Protein AF-A0A1F1Z2H7-F1 (afdb_monomer_lite)

Foldseek 3Di:
DDPVLVCCCCPLVVVLVLFDQDADPDLVPDPVSGDPSQVCCQPPVVVLFQQQDVVLLVVCVVVDDPPDDPSRSSSNSLSVLSVLLVVLSVCVVVVHDCPPPPVVVNVVSVLNRVCRNPVVCNVVVVVVDPPVVVVVVDDDDD

Sequence (142 aa):
MTLDDRVSQLSFGNLSALFPLRPPVNRRNFATGFSAKE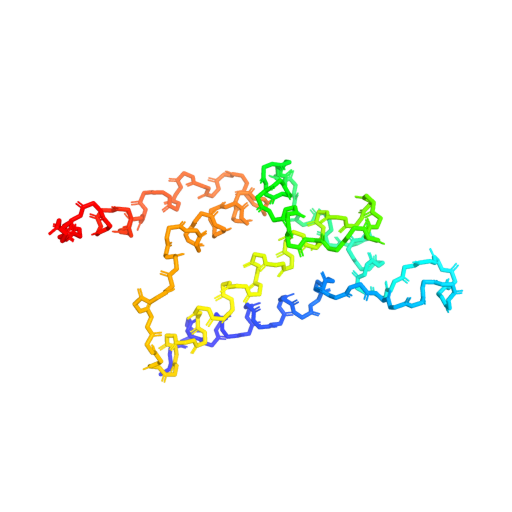NLWIYALSRAFPGLTSKLAQRHVASIHPAVPTEVRDGYAVAIALEQLRRLRNRVSHQEQILNVDHQERLADMYALAHALSPQTLGVMKKMDRVQRTLLMRPRFS

pLDDT: mean 81.24, std 11.41, range [46.09, 94.75]

Secondary structure (DSSP, 8-state):
--HHHHHHHHHHHHHHHHS--S--S-GGGSTTSS-HHHHHHHHTGGGG-TT--HHHHHHHGGGS-TTS-HHHHHHHHHHHHHHHHHHHHHHHHTT---TTS-HHHHHHHHHHHHHHH-GGGHHHHHHH--HHHHHHTS----

Radius of gyration: 16.74 Å; chains: 1; bounding box: 37×40×46 Å

Structure (mmCIF, N/CA/C/O backbone):
data_AF-A0A1F1Z2H7-F1
#
_entry.id   AF-A0A1F1Z2H7-F1
#
loop_
_atom_site.group_PDB
_atom_site.id
_atom_site.type_symbol
_atom_site.label_atom_id
_atom_site.label_alt_id
_atom_site.label_comp_id
_atom_site.label_asym_id
_atom_site.label_entity_id
_atom_site.label_seq_id
_atom_site.pdbx_PDB_ins_code
_atom_site.Cartn_x
_atom_site.Cartn_y
_atom_site.Cartn_z
_atom_site.occupancy
_atom_site.B_iso_or_equiv
_atom_site.auth_seq_id
_atom_site.auth_comp_id
_atom_site.auth_asym_id
_atom_site.auth_atom_id
_atom_site.pdbx_PDB_model_num
ATOM 1 N N . MET A 1 1 ? 5.173 -13.697 22.948 1.00 51.09 1 MET A N 1
ATOM 2 C CA . MET A 1 1 ? 5.097 -13.500 21.488 1.00 51.09 1 MET A CA 1
ATOM 3 C C . MET A 1 1 ? 4.172 -14.568 20.931 1.00 51.09 1 MET A C 1
ATOM 5 O O . MET A 1 1 ? 4.515 -15.744 21.006 1.00 51.09 1 MET A O 1
ATOM 9 N N . THR A 1 2 ? 2.970 -14.185 20.513 1.00 71.56 2 THR A N 1
ATOM 10 C CA . THR A 1 2 ? 1.922 -15.125 20.077 1.00 71.56 2 THR A CA 1
ATOM 11 C C . THR A 1 2 ? 2.083 -15.496 18.596 1.00 71.56 2 THR A C 1
ATOM 13 O O . THR A 1 2 ? 2.873 -14.888 17.868 1.00 71.56 2 THR A O 1
ATOM 16 N N . LEU A 1 3 ? 1.355 -16.519 18.132 1.00 46.66 3 LEU A N 1
ATOM 17 C CA . LEU A 1 3 ? 1.289 -16.877 16.710 1.00 46.66 3 LEU A CA 1
ATOM 18 C C . LEU A 1 3 ? 0.827 -15.677 15.864 1.00 46.66 3 LEU A C 1
ATOM 20 O O . LEU A 1 3 ? 1.432 -15.400 14.834 1.00 46.66 3 LEU A O 1
ATOM 24 N N . ASP A 1 4 ? -0.149 -14.912 16.355 1.00 54.94 4 ASP A N 1
ATOM 25 C CA . ASP A 1 4 ? -0.661 -13.701 15.705 1.00 54.94 4 ASP A CA 1
ATOM 26 C C . ASP A 1 4 ? 0.392 -12.586 15.603 1.00 54.94 4 ASP A C 1
ATOM 28 O O . ASP A 1 4 ? 0.467 -11.887 14.588 1.00 54.94 4 ASP A O 1
ATOM 32 N N . ASP A 1 5 ? 1.278 -12.446 16.596 1.00 54.28 5 ASP A N 1
ATOM 33 C CA . ASP A 1 5 ? 2.409 -11.512 16.516 1.00 54.28 5 ASP A CA 1
ATOM 34 C C . ASP A 1 5 ? 3.378 -11.920 15.396 1.00 54.28 5 ASP A C 1
ATOM 36 O O . ASP A 1 5 ? 3.814 -11.083 14.602 1.00 54.28 5 ASP A O 1
ATOM 40 N N . ARG A 1 6 ? 3.693 -13.217 15.285 1.00 46.09 6 ARG A N 1
ATOM 41 C CA . ARG A 1 6 ? 4.584 -13.749 14.238 1.00 46.09 6 ARG A CA 1
ATOM 42 C C . ARG A 1 6 ? 3.951 -13.665 12.852 1.00 46.09 6 ARG A C 1
ATOM 44 O O . ARG A 1 6 ? 4.609 -13.209 11.918 1.00 46.09 6 ARG A O 1
ATOM 51 N N . VAL A 1 7 ? 2.673 -14.024 12.726 1.00 57.16 7 VAL A N 1
ATOM 52 C CA . VAL A 1 7 ? 1.905 -13.916 11.478 1.00 57.16 7 VAL A CA 1
ATOM 53 C C . VAL A 1 7 ? 1.796 -12.459 11.057 1.00 57.16 7 VAL A C 1
ATOM 55 O O . VAL A 1 7 ? 2.086 -12.152 9.906 1.00 57.16 7 VAL A O 1
ATOM 58 N N . SER A 1 8 ? 1.490 -11.531 11.963 1.00 59.09 8 SER A N 1
ATOM 59 C CA . SER A 1 8 ? 1.477 -10.106 11.622 1.00 59.09 8 SER A CA 1
ATOM 60 C C . SER A 1 8 ? 2.879 -9.572 11.280 1.00 59.09 8 SER A C 1
ATOM 62 O O . SER A 1 8 ? 2.981 -8.651 10.468 1.00 59.09 8 SER A O 1
ATOM 64 N N . GLN A 1 9 ? 3.962 -10.146 11.845 1.00 55.50 9 GLN A N 1
ATOM 65 C CA . GLN A 1 9 ? 5.352 -9.700 11.597 1.00 55.50 9 GLN A CA 1
ATOM 66 C C . GLN A 1 9 ? 5.785 -10.075 10.198 1.00 55.50 9 GLN A C 1
ATOM 68 O O . GLN A 1 9 ? 6.232 -9.214 9.439 1.00 55.50 9 GLN A O 1
ATOM 73 N N . LEU A 1 10 ? 5.568 -11.337 9.858 1.00 51.12 10 LEU A N 1
ATOM 74 C CA . LEU A 1 10 ? 5.861 -11.870 8.543 1.00 51.12 10 LEU A CA 1
ATOM 75 C C . LEU A 1 10 ? 4.928 -11.274 7.485 1.00 51.12 10 LEU A C 1
ATOM 77 O O . LEU A 1 10 ? 5.401 -10.892 6.422 1.00 51.12 10 LEU A O 1
ATOM 81 N N . SER A 1 11 ? 3.635 -11.114 7.779 1.00 60.28 11 SER A N 1
ATOM 82 C CA . SER A 1 11 ? 2.660 -10.661 6.780 1.00 60.28 11 SER A CA 1
ATOM 83 C C . SER A 1 11 ? 2.868 -9.199 6.394 1.00 60.28 11 SER A C 1
ATOM 85 O O . SER A 1 11 ? 3.072 -8.911 5.222 1.00 60.28 11 SER A O 1
ATOM 87 N N . PHE A 1 12 ? 2.887 -8.255 7.342 1.00 59.62 12 PHE A N 1
ATOM 88 C CA . PHE A 1 12 ? 2.994 -6.835 6.977 1.00 59.62 12 PHE A CA 1
ATOM 89 C C . PHE A 1 12 ? 4.407 -6.423 6.556 1.00 59.62 12 PHE A C 1
ATOM 91 O O . PHE A 1 12 ? 4.553 -5.608 5.645 1.00 59.62 12 PHE A O 1
ATOM 98 N N . GLY A 1 13 ? 5.440 -6.986 7.193 1.00 60.78 13 GLY A N 1
ATOM 99 C CA . GLY A 1 13 ? 6.835 -6.688 6.867 1.00 60.78 13 GLY A CA 1
ATOM 100 C C . GLY A 1 13 ? 7.245 -7.199 5.486 1.00 60.78 13 GLY A C 1
ATOM 101 O O . GLY A 1 13 ? 7.865 -6.457 4.725 1.00 60.78 13 GLY A O 1
ATOM 102 N N . ASN A 1 14 ? 6.854 -8.429 5.132 1.00 66.62 14 ASN A N 1
ATOM 103 C CA . ASN A 1 14 ? 7.198 -8.995 3.828 1.00 66.62 14 ASN A CA 1
ATOM 104 C C . ASN A 1 14 ? 6.311 -8.438 2.716 1.00 66.62 14 ASN A C 1
ATOM 106 O O . ASN A 1 14 ? 6.818 -8.172 1.629 1.00 66.62 14 ASN A O 1
ATOM 110 N N . LEU A 1 15 ? 5.015 -8.209 2.974 1.00 72.69 15 LEU A N 1
ATOM 111 C CA . LEU A 1 15 ? 4.126 -7.660 1.950 1.00 72.69 15 LEU A CA 1
ATOM 112 C C . LEU A 1 15 ? 4.562 -6.257 1.539 1.00 72.69 15 LEU A C 1
ATOM 114 O O . LEU A 1 15 ? 4.738 -6.034 0.347 1.00 72.69 15 LEU A O 1
ATOM 118 N N . SER A 1 16 ? 4.817 -5.332 2.475 1.00 78.31 16 SER A N 1
ATOM 119 C CA . SER A 1 16 ? 5.191 -3.954 2.109 1.00 78.31 16 SER A CA 1
ATOM 120 C C . SER A 1 16 ? 6.496 -3.884 1.306 1.00 78.31 16 SER A C 1
ATOM 122 O O . SER A 1 16 ? 6.655 -3.004 0.460 1.00 78.31 16 SER A O 1
ATOM 124 N N . ALA A 1 17 ? 7.417 -4.829 1.522 1.00 82.88 17 ALA A N 1
ATOM 125 C CA . ALA A 1 17 ? 8.678 -4.901 0.797 1.00 82.88 17 ALA A CA 1
ATOM 126 C C . ALA A 1 17 ? 8.498 -5.219 -0.698 1.00 82.88 17 ALA A C 1
ATOM 128 O O . ALA A 1 17 ? 9.353 -4.826 -1.495 1.00 82.88 17 ALA A O 1
ATOM 129 N N . LEU A 1 18 ? 7.399 -5.870 -1.092 1.00 86.38 18 LEU A N 1
ATOM 130 C CA . LEU A 1 18 ? 7.109 -6.206 -2.489 1.00 86.38 18 LEU A CA 1
ATOM 131 C C . LEU A 1 18 ? 6.586 -5.010 -3.297 1.00 86.38 18 LEU A C 1
ATOM 133 O O . LEU A 1 18 ? 6.747 -4.983 -4.516 1.00 86.38 18 LEU A O 1
ATOM 137 N N . PHE A 1 19 ? 6.009 -4.001 -2.640 1.00 90.44 19 PHE A N 1
ATOM 138 C CA . PHE A 1 19 ? 5.392 -2.864 -3.323 1.00 90.44 19 PHE A CA 1
ATOM 139 C C . PHE A 1 19 ? 6.387 -1.732 -3.625 1.00 90.44 19 PHE A C 1
ATOM 141 O O . PHE A 1 19 ? 7.367 -1.523 -2.891 1.00 90.44 19 PHE A O 1
ATOM 148 N N . PRO A 1 20 ? 6.162 -0.971 -4.711 1.00 89.75 20 PRO A N 1
ATOM 149 C CA . PRO A 1 20 ? 6.999 0.168 -5.049 1.00 89.75 20 PRO A CA 1
ATOM 150 C C . PRO A 1 20 ? 6.726 1.334 -4.086 1.00 89.75 20 PRO A C 1
ATOM 152 O O . PRO A 1 20 ? 5.661 1.935 -4.110 1.00 89.75 20 PRO A O 1
ATOM 155 N N . LEU A 1 21 ? 7.698 1.666 -3.231 1.00 88.38 21 LEU A N 1
ATOM 156 C CA . LEU A 1 21 ? 7.594 2.801 -2.297 1.00 88.38 21 LEU A CA 1
ATOM 157 C C . LEU A 1 21 ? 8.396 4.024 -2.762 1.00 88.38 21 LEU A C 1
ATOM 159 O O . LEU A 1 21 ? 8.051 5.159 -2.454 1.00 88.38 21 LEU A O 1
ATOM 163 N N . ARG A 1 22 ? 9.489 3.800 -3.499 1.00 88.94 22 ARG A N 1
ATOM 164 C CA . ARG A 1 22 ? 10.370 4.858 -4.008 1.00 88.94 22 ARG A CA 1
ATOM 165 C C . ARG A 1 22 ? 10.467 4.750 -5.528 1.00 88.94 22 ARG A C 1
ATOM 167 O O . ARG A 1 22 ? 10.784 3.662 -6.013 1.00 88.94 22 ARG A O 1
ATOM 174 N N . PRO A 1 23 ? 10.164 5.815 -6.285 1.00 87.94 23 PRO A N 1
ATOM 175 C CA . PRO A 1 23 ? 10.365 5.812 -7.727 1.00 87.94 23 PRO A CA 1
ATOM 176 C C . PRO A 1 23 ? 11.853 5.713 -8.067 1.00 87.94 23 PRO A C 1
ATOM 178 O O . PRO A 1 23 ? 12.680 6.298 -7.362 1.00 87.94 23 PRO A O 1
ATOM 181 N N . PRO A 1 24 ? 12.219 4.979 -9.129 1.00 88.00 24 PRO A N 1
ATOM 182 C CA . PRO A 1 24 ? 13.589 4.984 -9.611 1.00 88.00 24 PRO A CA 1
ATOM 183 C C . PRO A 1 24 ? 13.979 6.381 -10.113 1.00 88.00 24 PRO A C 1
ATOM 185 O O . PRO A 1 24 ? 13.199 7.046 -10.792 1.00 88.00 24 PRO A O 1
ATOM 188 N N . VAL A 1 25 ? 15.213 6.794 -9.816 1.00 85.06 25 VAL A N 1
ATOM 189 C CA . VAL A 1 25 ? 15.753 8.104 -10.222 1.00 85.06 25 VAL A CA 1
ATOM 190 C C . VAL A 1 25 ? 15.936 8.188 -11.740 1.00 85.06 25 VAL A C 1
ATOM 192 O O . VAL A 1 25 ? 15.653 9.219 -12.339 1.00 85.06 25 VAL A O 1
ATOM 195 N N . ASN A 1 26 ? 16.365 7.095 -12.381 1.00 86.19 26 ASN A N 1
ATOM 196 C CA . ASN A 1 26 ? 16.567 7.046 -13.826 1.00 86.19 26 ASN A CA 1
ATOM 197 C C . ASN A 1 26 ? 15.815 5.867 -14.456 1.00 86.19 26 ASN A C 1
ATOM 199 O O . ASN A 1 26 ? 16.312 4.743 -14.507 1.00 86.19 26 ASN A O 1
ATOM 203 N N . ARG A 1 27 ? 14.606 6.143 -14.955 1.00 87.56 27 ARG A N 1
ATOM 204 C CA . ARG A 1 27 ? 13.743 5.149 -15.614 1.00 87.56 27 ARG A CA 1
ATOM 205 C C . ARG A 1 27 ? 14.301 4.633 -16.944 1.00 87.56 27 ARG A C 1
ATOM 207 O O . ARG A 1 27 ? 13.959 3.529 -17.350 1.00 87.56 27 ARG A O 1
ATOM 214 N N . ARG A 1 28 ? 15.178 5.401 -17.604 1.00 86.75 28 ARG A N 1
ATOM 215 C CA . ARG A 1 28 ? 15.745 5.047 -18.920 1.00 86.75 28 ARG A CA 1
ATOM 216 C C . ARG A 1 28 ? 16.662 3.826 -18.863 1.00 86.75 28 ARG A C 1
ATOM 218 O O . ARG A 1 28 ? 16.889 3.193 -19.883 1.00 86.75 28 ARG A O 1
ATOM 225 N N . ASN A 1 29 ? 17.156 3.484 -17.674 1.00 87.00 29 ASN A N 1
ATOM 226 C CA . ASN A 1 29 ? 18.021 2.325 -17.468 1.00 87.00 29 ASN A CA 1
ATOM 227 C C . ASN A 1 29 ? 17.247 0.995 -17.428 1.00 87.00 29 ASN A C 1
ATOM 229 O O . ASN A 1 29 ? 17.871 -0.063 -17.392 1.00 87.00 29 ASN A O 1
ATOM 233 N N . PHE A 1 30 ? 15.910 1.021 -17.402 1.00 88.44 30 PHE A N 1
ATOM 234 C CA . PHE A 1 30 ? 15.086 -0.188 -17.395 1.00 88.44 30 PHE A CA 1
ATOM 235 C C . PHE A 1 30 ? 14.542 -0.465 -18.793 1.00 88.44 30 PHE A C 1
ATOM 237 O O . PHE A 1 30 ? 13.939 0.416 -19.400 1.00 88.44 30 PHE A O 1
ATOM 244 N N . ALA A 1 31 ? 14.664 -1.711 -19.259 1.00 87.44 31 ALA A N 1
ATOM 245 C CA . ALA A 1 31 ? 14.161 -2.132 -20.570 1.00 87.44 31 ALA A CA 1
ATOM 246 C C . ALA A 1 31 ? 12.656 -1.855 -20.761 1.00 87.44 31 ALA A C 1
ATOM 248 O O . ALA A 1 31 ? 12.228 -1.518 -21.858 1.00 87.44 31 ALA A O 1
ATOM 249 N N . THR A 1 32 ? 11.860 -1.955 -19.690 1.00 87.81 32 THR A N 1
ATOM 250 C CA . THR A 1 32 ? 10.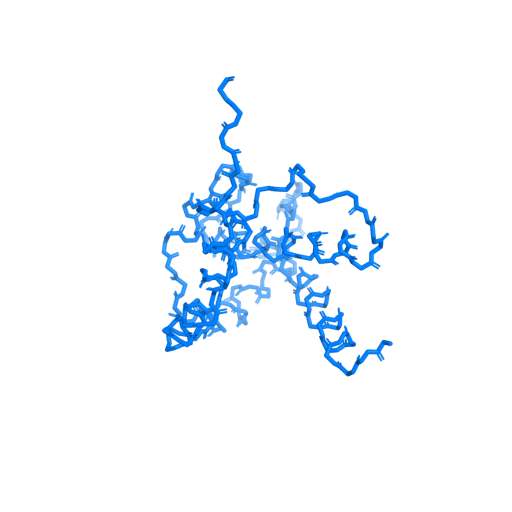417 -1.660 -19.716 1.00 87.81 32 THR A CA 1
ATOM 251 C C . THR A 1 32 ? 10.074 -0.232 -19.280 1.00 87.81 32 THR A C 1
ATOM 253 O O . THR A 1 32 ? 8.905 0.131 -19.270 1.00 87.81 32 THR A O 1
ATOM 256 N N . GLY A 1 33 ? 11.056 0.573 -18.856 1.00 90.12 33 GLY A N 1
ATOM 257 C CA . GLY A 1 33 ? 10.825 1.870 -18.201 1.00 90.12 33 GLY A CA 1
ATOM 258 C C . GLY A 1 33 ? 10.341 1.785 -16.740 1.00 90.12 33 GLY A C 1
ATOM 259 O O . GLY A 1 33 ? 10.175 2.817 -16.077 1.00 90.12 33 GLY A O 1
ATOM 260 N N . PHE A 1 34 ? 10.159 0.568 -16.213 1.00 92.31 34 PHE A N 1
ATOM 261 C CA . PHE A 1 34 ? 9.682 0.291 -14.858 1.00 92.31 34 PHE A CA 1
ATOM 262 C C . PHE A 1 34 ? 10.710 -0.502 -14.043 1.00 92.31 34 PHE A C 1
ATOM 264 O O . PHE A 1 34 ? 11.401 -1.387 -14.550 1.00 92.31 34 PHE A O 1
ATOM 271 N N . SER A 1 35 ? 10.778 -0.219 -12.746 1.00 93.06 35 SER A N 1
ATOM 272 C CA . SER A 1 35 ? 11.540 -1.006 -11.775 1.00 93.06 35 SER A CA 1
ATOM 273 C C . SER A 1 35 ? 10.942 -2.406 -11.572 1.00 93.06 35 SER A C 1
ATOM 275 O O . SER A 1 35 ? 9.795 -2.678 -11.925 1.00 93.06 35 SER A O 1
ATOM 277 N N . ALA A 1 36 ? 11.693 -3.309 -10.935 1.00 92.19 36 ALA A N 1
ATOM 278 C CA . ALA A 1 36 ? 11.221 -4.666 -10.643 1.00 92.19 36 ALA A CA 1
ATOM 279 C C . ALA A 1 36 ? 9.903 -4.691 -9.841 1.00 92.19 36 ALA A C 1
ATOM 281 O O . ALA A 1 36 ? 9.009 -5.467 -10.160 1.00 92.19 36 ALA A O 1
ATOM 282 N N . LYS A 1 37 ? 9.749 -3.809 -8.843 1.00 93.81 37 LYS A N 1
ATOM 283 C CA . LYS A 1 37 ? 8.529 -3.731 -8.015 1.00 93.81 37 LYS A CA 1
ATOM 284 C C . LYS A 1 37 ? 7.340 -3.139 -8.768 1.00 93.81 37 LYS A C 1
ATOM 286 O O . LYS A 1 37 ? 6.204 -3.535 -8.537 1.00 93.81 37 LYS A O 1
ATOM 291 N N . GLU A 1 38 ? 7.598 -2.208 -9.679 1.00 94.75 38 GLU A N 1
ATOM 292 C CA . GLU A 1 38 ? 6.572 -1.659 -10.568 1.00 94.75 38 GLU A CA 1
ATOM 293 C C . GLU A 1 38 ? 6.096 -2.711 -11.577 1.00 94.75 38 GLU A C 1
ATOM 295 O O . GLU A 1 38 ? 4.894 -2.893 -11.736 1.00 94.75 38 GLU A O 1
ATOM 300 N N . ASN A 1 39 ? 7.010 -3.477 -12.181 1.00 94.50 39 ASN A N 1
ATOM 301 C CA . ASN A 1 39 ? 6.635 -4.614 -13.026 1.00 94.50 39 ASN A CA 1
ATOM 302 C C . ASN A 1 39 ? 5.864 -5.675 -12.219 1.00 94.50 39 ASN A C 1
ATOM 304 O O . ASN A 1 39 ? 4.839 -6.173 -12.677 1.00 94.50 39 ASN A O 1
ATOM 308 N N . LEU A 1 40 ? 6.299 -5.983 -10.993 1.00 93.50 40 LEU A N 1
ATOM 309 C CA . LEU A 1 40 ? 5.583 -6.907 -10.109 1.00 93.50 40 LEU A CA 1
ATOM 310 C C . LEU A 1 40 ? 4.159 -6.419 -9.801 1.00 93.50 40 LEU A C 1
ATOM 312 O O . LEU A 1 40 ? 3.223 -7.219 -9.770 1.00 93.50 40 LEU A O 1
ATOM 316 N N . TRP A 1 41 ? 3.975 -5.110 -9.616 1.00 93.75 41 TRP A N 1
ATOM 317 C CA . TRP A 1 41 ? 2.650 -4.514 -9.483 1.00 93.75 41 TRP A CA 1
ATOM 318 C C . TRP A 1 41 ? 1.796 -4.728 -10.734 1.00 93.75 41 TRP A C 1
ATOM 320 O O . TRP A 1 41 ? 0.701 -5.282 -10.630 1.00 93.75 41 TRP A O 1
ATOM 330 N N . ILE A 1 42 ? 2.315 -4.333 -11.899 1.00 93.50 42 ILE A N 1
ATOM 331 C CA . ILE A 1 42 ? 1.596 -4.389 -13.178 1.00 93.50 42 ILE A CA 1
ATOM 332 C C . ILE A 1 42 ? 1.147 -5.822 -13.483 1.00 93.50 42 ILE A C 1
ATOM 334 O O . ILE A 1 42 ? -0.026 -6.051 -13.779 1.00 93.50 42 ILE A O 1
ATOM 338 N N . TYR A 1 43 ? 2.059 -6.789 -13.375 1.00 93.12 43 TYR A N 1
ATOM 339 C CA . TYR A 1 43 ? 1.827 -8.143 -13.880 1.00 93.12 43 TYR A CA 1
ATOM 340 C C . TYR A 1 43 ? 1.273 -9.128 -12.847 1.00 93.12 43 TYR A C 1
ATOM 342 O O . TYR A 1 43 ? 0.731 -10.160 -13.246 1.00 93.12 43 TYR A O 1
ATOM 350 N N . ALA A 1 44 ? 1.379 -8.841 -11.545 1.00 90.31 44 ALA A N 1
ATOM 351 C CA . ALA A 1 44 ? 0.961 -9.779 -10.502 1.00 90.31 44 ALA A CA 1
ATOM 352 C C . ALA A 1 44 ? 0.099 -9.135 -9.412 1.00 90.31 44 ALA A C 1
ATOM 354 O O . ALA A 1 44 ? -1.040 -9.555 -9.209 1.00 90.31 44 ALA A O 1
ATOM 355 N N . LEU A 1 45 ? 0.621 -8.132 -8.697 1.00 91.12 45 LEU A N 1
ATOM 356 C CA . LEU A 1 45 ? -0.010 -7.683 -7.450 1.00 91.12 45 LEU A CA 1
ATOM 357 C C . LEU A 1 45 ? -1.320 -6.935 -7.678 1.00 91.12 45 LEU A C 1
ATOM 359 O O . LEU A 1 45 ? -2.211 -7.075 -6.852 1.00 91.12 45 LEU A O 1
ATOM 363 N N . SER A 1 46 ? -1.475 -6.198 -8.780 1.00 91.19 46 SER A N 1
ATOM 364 C CA . SER A 1 46 ? -2.709 -5.456 -9.085 1.00 91.19 46 SER A CA 1
ATOM 365 C C . SER A 1 46 ? -3.963 -6.341 -9.023 1.00 91.19 46 SER A C 1
ATOM 367 O O . SER A 1 46 ? -4.995 -5.928 -8.498 1.00 91.19 46 SER A O 1
ATOM 369 N N . ARG A 1 47 ? -3.850 -7.605 -9.453 1.00 88.75 47 ARG A N 1
ATOM 370 C CA . ARG A 1 47 ? -4.939 -8.596 -9.437 1.00 88.75 47 ARG A CA 1
ATOM 371 C C . ARG A 1 47 ? -5.370 -9.011 -8.032 1.00 88.75 47 ARG A C 1
ATOM 373 O O . ARG A 1 47 ? -6.499 -9.457 -7.858 1.00 88.75 47 ARG A O 1
ATOM 380 N N . ALA A 1 48 ? -4.494 -8.867 -7.039 1.00 86.44 48 ALA A N 1
ATOM 381 C CA . ALA A 1 48 ? -4.820 -9.155 -5.646 1.00 86.44 48 ALA A CA 1
ATOM 382 C C . ALA A 1 48 ? -5.704 -8.070 -5.009 1.00 86.44 48 ALA A C 1
ATOM 384 O O . ALA A 1 48 ? -6.231 -8.297 -3.926 1.00 86.44 48 ALA A O 1
ATOM 385 N N . PHE A 1 49 ? -5.892 -6.919 -5.668 1.00 88.38 49 PHE A N 1
ATOM 386 C CA . PHE A 1 49 ? -6.693 -5.802 -5.164 1.00 88.38 49 PHE A CA 1
ATOM 387 C C . PHE A 1 49 ? -7.916 -5.519 -6.059 1.00 88.38 49 PHE A C 1
ATOM 389 O O . PHE A 1 49 ? -8.032 -4.426 -6.617 1.00 88.38 49 PHE A O 1
ATOM 396 N N . PRO A 1 50 ? -8.857 -6.471 -6.213 1.00 84.88 50 PRO A N 1
ATOM 397 C CA . PRO A 1 50 ? -10.015 -6.307 -7.097 1.00 84.88 50 PRO A CA 1
ATOM 398 C C . PRO A 1 50 ? -10.962 -5.177 -6.664 1.00 84.88 50 PRO A C 1
ATOM 400 O O . PRO A 1 50 ? -11.705 -4.645 -7.482 1.00 84.88 50 PRO A O 1
ATOM 403 N N . GLY A 1 51 ? -10.949 -4.806 -5.381 1.00 83.12 51 GLY A N 1
ATOM 404 C CA . GLY A 1 51 ? -11.746 -3.717 -4.819 1.00 83.12 51 GLY A CA 1
ATOM 405 C C . GLY A 1 51 ? -10.999 -2.391 -4.719 1.00 83.12 51 GLY A C 1
ATOM 406 O O . GLY A 1 51 ? -11.430 -1.520 -3.958 1.00 83.12 51 GLY A O 1
ATOM 407 N N . LEU A 1 52 ? -9.834 -2.247 -5.365 1.00 84.00 52 LEU A N 1
ATOM 408 C CA . LEU A 1 52 ? -9.051 -1.023 -5.257 1.00 84.00 52 LEU A CA 1
ATOM 409 C C . LEU A 1 52 ? -9.875 0.155 -5.784 1.00 84.00 52 LEU A C 1
ATOM 411 O O . LEU A 1 52 ? -10.171 0.269 -6.970 1.00 84.00 52 LEU A O 1
ATOM 415 N N . THR A 1 53 ? -10.267 1.039 -4.874 1.00 73.62 53 THR A N 1
ATOM 416 C CA . THR A 1 53 ? -11.025 2.234 -5.234 1.00 73.62 53 THR A CA 1
ATOM 417 C C . THR A 1 53 ? -10.071 3.382 -5.520 1.00 73.62 53 THR A C 1
ATOM 419 O O . THR A 1 53 ? -9.060 3.552 -4.833 1.00 73.62 53 THR A O 1
ATOM 422 N N . SER A 1 54 ? -10.459 4.257 -6.450 1.00 70.12 54 SER A N 1
ATOM 423 C CA . SER A 1 54 ? -9.763 5.524 -6.713 1.00 70.12 54 SER A CA 1
ATOM 424 C C . SER A 1 54 ? -9.580 6.375 -5.450 1.00 70.12 54 SER A C 1
ATOM 426 O O . SER A 1 54 ? -8.654 7.177 -5.374 1.00 70.12 54 SER A O 1
ATOM 428 N N . LYS A 1 55 ? -10.404 6.159 -4.415 1.00 73.81 55 LYS A N 1
ATOM 429 C CA . LYS A 1 55 ? -10.283 6.809 -3.106 1.00 73.81 55 LYS A CA 1
ATOM 430 C C . LYS A 1 55 ? -8.967 6.486 -2.397 1.00 73.81 55 LYS A C 1
ATOM 432 O O . LYS A 1 55 ? -8.407 7.384 -1.781 1.00 73.81 55 LYS A O 1
ATOM 437 N N . LEU A 1 56 ? -8.456 5.251 -2.461 1.00 78.69 56 LEU A N 1
ATOM 438 C CA . LEU A 1 56 ? -7.175 4.913 -1.819 1.00 78.69 56 LEU A CA 1
ATOM 439 C C . LEU A 1 56 ? -6.027 5.667 -2.504 1.00 78.69 56 LEU A C 1
ATOM 441 O O . LEU A 1 56 ? -5.222 6.307 -1.829 1.00 78.69 56 LEU A O 1
ATOM 445 N N . ALA A 1 57 ? -6.016 5.671 -3.838 1.00 75.75 57 ALA A N 1
ATOM 446 C CA . ALA A 1 57 ? -5.044 6.416 -4.633 1.00 75.75 57 ALA A CA 1
ATOM 447 C C . ALA A 1 57 ? -5.120 7.931 -4.396 1.00 75.75 57 ALA A C 1
ATOM 449 O O . ALA A 1 57 ? -4.093 8.579 -4.211 1.00 75.75 57 ALA A O 1
ATOM 450 N N . GLN A 1 58 ? -6.331 8.492 -4.329 1.00 82.50 58 GLN A N 1
ATOM 451 C CA . GLN A 1 58 ? -6.554 9.913 -4.053 1.00 82.50 58 GLN A CA 1
ATOM 452 C C . GLN A 1 58 ? -6.048 10.331 -2.671 1.00 82.50 58 GLN A C 1
ATOM 454 O O . GLN A 1 58 ? -5.445 11.392 -2.546 1.00 82.50 58 GLN A O 1
ATOM 459 N N . ARG A 1 59 ? -6.248 9.504 -1.638 1.00 85.56 59 ARG A N 1
ATOM 460 C CA . ARG A 1 59 ? -5.785 9.822 -0.275 1.00 85.56 59 ARG A CA 1
ATOM 461 C C . ARG A 1 59 ? -4.274 9.951 -0.190 1.00 85.56 59 ARG A C 1
ATOM 463 O O . ARG A 1 59 ? -3.777 10.828 0.505 1.00 85.56 59 ARG A O 1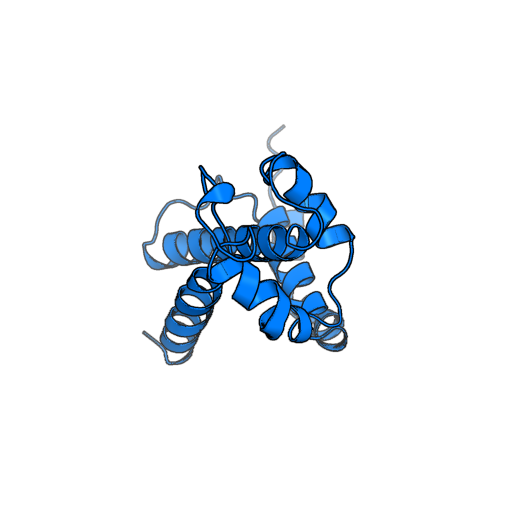
ATOM 470 N N . HIS A 1 60 ? -3.561 9.111 -0.931 1.00 87.75 60 HIS A N 1
ATOM 471 C CA . HIS A 1 60 ? -2.102 9.104 -0.934 1.00 87.75 60 HIS A CA 1
ATOM 472 C C . HIS A 1 60 ? -1.495 9.932 -2.065 1.00 87.75 60 HIS A C 1
ATOM 474 O O . HIS A 1 60 ? -0.274 9.999 -2.160 1.00 87.75 60 HIS A O 1
ATOM 480 N N . VAL A 1 61 ? -2.300 10.612 -2.892 1.00 84.88 61 VAL A N 1
ATOM 481 C CA . VAL A 1 61 ? -1.814 11.296 -4.103 1.00 84.88 61 VAL A CA 1
ATOM 482 C C . VAL A 1 61 ? -0.735 12.337 -3.801 1.00 84.88 61 VAL A C 1
ATOM 484 O O . VAL A 1 61 ? 0.255 12.407 -4.520 1.00 84.88 61 VAL A O 1
ATOM 487 N N . ALA A 1 62 ? -0.872 13.077 -2.696 1.00 85.94 62 ALA A N 1
ATOM 488 C CA . ALA A 1 62 ? 0.103 14.080 -2.263 1.00 85.94 62 ALA A CA 1
ATOM 489 C C . ALA A 1 62 ? 1.443 13.466 -1.814 1.00 85.94 62 ALA A C 1
ATOM 491 O O . ALA A 1 62 ? 2.467 14.142 -1.817 1.00 85.94 62 ALA A O 1
ATOM 492 N N . SER A 1 63 ? 1.439 12.186 -1.435 1.00 87.31 63 SER A N 1
ATOM 493 C CA . SER A 1 63 ? 2.633 11.431 -1.038 1.00 87.31 63 SER A CA 1
ATOM 494 C C . SER A 1 63 ? 3.285 10.689 -2.212 1.00 87.31 63 SER A C 1
ATOM 496 O O . SER A 1 63 ? 4.373 10.131 -2.060 1.00 87.31 63 SER A O 1
ATOM 498 N N . ILE A 1 64 ? 2.641 10.662 -3.384 1.00 88.25 64 ILE A N 1
ATOM 499 C CA . ILE A 1 64 ? 3.172 10.021 -4.586 1.00 88.25 64 ILE A CA 1
ATOM 500 C C . ILE A 1 64 ? 3.987 11.047 -5.370 1.00 88.25 64 ILE A C 1
ATOM 502 O O . ILE A 1 64 ? 3.521 12.137 -5.692 1.00 88.25 64 ILE A O 1
ATOM 506 N N . HIS A 1 65 ? 5.220 10.681 -5.710 1.00 87.88 65 HIS A N 1
ATOM 507 C CA . HIS A 1 65 ? 6.100 11.554 -6.475 1.00 87.88 65 HIS A CA 1
ATOM 508 C C . HIS A 1 65 ? 5.508 11.858 -7.871 1.00 87.88 65 HIS A C 1
ATOM 510 O O . HIS A 1 65 ? 5.092 10.921 -8.557 1.00 87.88 65 HIS A O 1
ATOM 516 N N . PRO A 1 66 ? 5.537 13.113 -8.360 1.00 86.00 66 PRO A N 1
ATOM 517 C CA . PRO A 1 66 ? 4.902 13.492 -9.630 1.00 86.00 66 PRO A CA 1
ATOM 518 C C . PRO A 1 66 ? 5.398 12.711 -10.856 1.00 86.00 66 PRO A C 1
ATOM 520 O O . PRO A 1 66 ? 4.635 12.446 -11.776 1.00 86.00 66 PRO A O 1
ATOM 523 N N . ALA A 1 67 ? 6.669 12.295 -10.853 1.00 87.00 67 ALA A N 1
ATOM 524 C CA . ALA A 1 67 ? 7.276 11.491 -11.923 1.00 87.00 67 ALA A CA 1
ATOM 525 C C . ALA A 1 67 ? 6.867 9.998 -11.927 1.00 87.00 67 ALA A C 1
ATOM 527 O O . ALA A 1 67 ? 7.471 9.190 -12.637 1.00 87.00 67 ALA A O 1
ATOM 528 N N . VAL A 1 68 ? 5.908 9.597 -11.089 1.00 90.44 68 VAL A N 1
ATOM 529 C CA . VAL A 1 68 ? 5.347 8.241 -11.079 1.00 90.44 68 VAL A CA 1
ATOM 530 C C . VAL A 1 68 ? 4.317 8.109 -12.211 1.00 90.44 68 VAL A C 1
ATOM 532 O O . VAL A 1 68 ? 3.334 8.860 -12.216 1.00 90.44 68 VAL A O 1
ATOM 535 N N . PRO A 1 69 ? 4.503 7.156 -13.147 1.00 91.00 69 PRO A N 1
ATOM 536 C CA . PRO A 1 69 ? 3.537 6.869 -14.200 1.00 91.00 69 PRO A CA 1
ATOM 537 C C . PRO A 1 69 ? 2.172 6.477 -13.631 1.00 91.00 69 PRO A C 1
ATOM 539 O O . PRO A 1 69 ? 2.065 5.886 -12.552 1.00 91.00 69 PRO A O 1
ATOM 542 N N . THR A 1 70 ? 1.113 6.804 -14.363 1.00 89.31 70 THR A N 1
ATOM 543 C CA . THR A 1 70 ? -0.275 6.547 -13.954 1.00 89.31 70 THR A CA 1
ATOM 544 C C . THR A 1 70 ? -0.566 5.063 -13.729 1.00 89.31 70 THR A C 1
ATOM 546 O O . THR A 1 70 ? -1.310 4.722 -12.817 1.00 89.31 70 THR A O 1
ATOM 549 N N . GLU A 1 71 ? 0.087 4.189 -14.488 1.00 90.06 71 GLU A N 1
ATOM 550 C CA . GLU A 1 71 ? -0.068 2.732 -14.512 1.00 90.06 71 GLU A CA 1
ATOM 551 C C . GLU A 1 71 ? 0.333 2.070 -13.188 1.00 90.06 71 GLU A C 1
ATOM 553 O O . GLU A 1 71 ? -0.173 1.011 -12.821 1.00 90.06 71 GLU A O 1
ATOM 558 N N . VAL A 1 72 ? 1.250 2.699 -12.452 1.00 92.44 72 VAL A N 1
ATOM 559 C CA . VAL A 1 72 ? 1.790 2.176 -11.188 1.00 92.44 72 VAL A CA 1
ATOM 560 C C . VAL A 1 72 ? 1.380 3.017 -9.986 1.00 92.44 72 VAL A C 1
ATOM 562 O O . VAL A 1 72 ? 1.664 2.632 -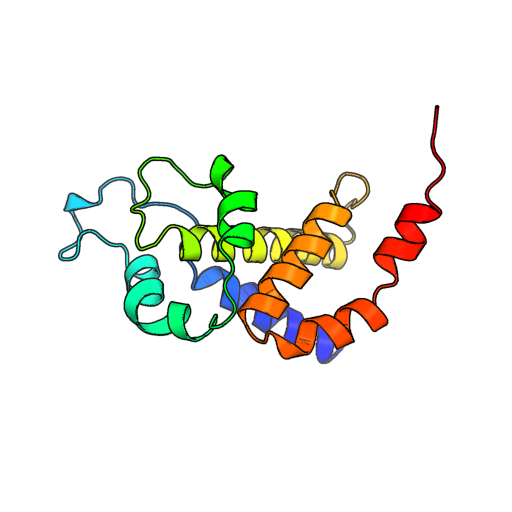8.853 1.00 92.44 72 VAL A O 1
ATOM 565 N N . ARG A 1 73 ? 0.693 4.146 -10.207 1.00 91.25 73 ARG A N 1
ATOM 566 C CA . ARG A 1 73 ? 0.284 5.101 -9.165 1.00 91.25 73 ARG A CA 1
ATOM 567 C C . ARG A 1 73 ? -0.494 4.427 -8.037 1.00 91.25 73 ARG A C 1
ATOM 569 O O . ARG A 1 73 ? -0.213 4.660 -6.864 1.00 91.25 73 ARG A O 1
ATOM 576 N N . ASP A 1 74 ? -1.404 3.540 -8.399 1.00 91.06 74 ASP A N 1
ATOM 577 C CA . ASP A 1 74 ? -2.191 2.739 -7.466 1.00 91.06 74 ASP A CA 1
ATOM 578 C C . ASP A 1 74 ? -1.317 1.821 -6.600 1.00 91.06 74 ASP A C 1
ATOM 580 O O . ASP A 1 74 ? -1.501 1.741 -5.384 1.00 91.06 74 ASP A O 1
ATOM 584 N N . GLY A 1 75 ? -0.292 1.211 -7.198 1.00 92.19 75 GLY A N 1
ATOM 585 C CA . GLY A 1 75 ? 0.692 0.402 -6.484 1.00 92.19 75 GLY A CA 1
ATOM 586 C C . GLY A 1 75 ? 1.488 1.212 -5.463 1.00 92.19 75 GLY A C 1
ATOM 587 O O . GLY A 1 75 ? 1.723 0.727 -4.356 1.00 92.19 75 GLY A O 1
ATOM 588 N N . TYR A 1 76 ? 1.840 2.461 -5.787 1.00 93.38 76 TYR A N 1
ATOM 589 C CA . TYR A 1 76 ? 2.470 3.382 -4.833 1.00 93.38 76 TYR A CA 1
ATOM 590 C C . TYR A 1 76 ? 1.528 3.756 -3.688 1.00 93.38 76 TYR A C 1
ATOM 592 O O . TYR A 1 76 ? 1.954 3.789 -2.535 1.00 93.38 76 TYR A O 1
ATOM 600 N N . ALA A 1 77 ? 0.249 3.998 -3.972 1.00 92.19 77 ALA A N 1
ATOM 601 C CA . ALA A 1 77 ? -0.729 4.315 -2.937 1.00 92.19 77 ALA A CA 1
ATOM 602 C C . ALA A 1 77 ? -0.908 3.153 -1.943 1.00 92.19 77 ALA A C 1
ATOM 604 O O . ALA A 1 77 ? -0.892 3.35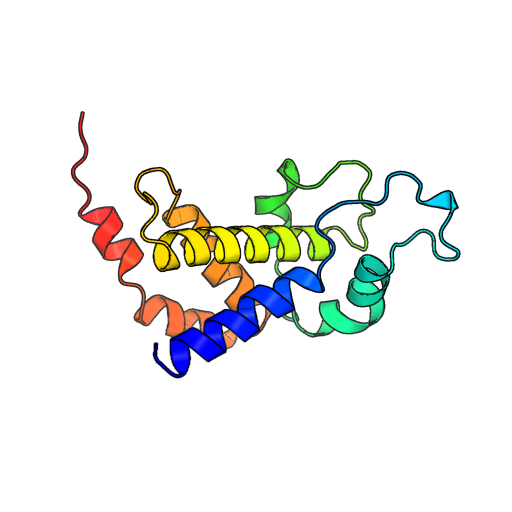8 -0.727 1.00 92.19 77 ALA A O 1
ATOM 605 N N . VAL A 1 78 ? -0.995 1.919 -2.454 1.00 91.88 78 VAL A N 1
ATOM 606 C CA . VAL A 1 78 ? -1.019 0.696 -1.636 1.00 91.88 78 VAL A CA 1
ATOM 607 C C . VAL A 1 78 ? 0.273 0.555 -0.827 1.00 91.88 78 VAL A C 1
ATOM 609 O O . VAL A 1 78 ? 0.215 0.273 0.372 1.00 91.88 78 VAL A O 1
ATOM 612 N N . ALA A 1 79 ? 1.433 0.803 -1.444 1.00 91.88 79 ALA A N 1
ATOM 613 C CA . ALA A 1 79 ? 2.729 0.744 -0.769 1.00 91.88 79 ALA A CA 1
ATOM 614 C C . ALA A 1 79 ? 2.807 1.708 0.420 1.00 91.88 79 ALA A C 1
ATOM 616 O O . ALA A 1 79 ? 3.266 1.325 1.495 1.00 91.88 79 ALA A O 1
ATOM 617 N N . ILE A 1 80 ? 2.347 2.948 0.234 1.00 91.81 80 ILE A N 1
ATOM 618 C CA . ILE A 1 80 ? 2.350 3.983 1.271 1.00 91.81 80 ILE A CA 1
ATOM 619 C C . ILE A 1 80 ? 1.442 3.565 2.429 1.00 91.81 80 ILE A C 1
ATOM 621 O O . ILE A 1 80 ? 1.890 3.568 3.577 1.00 91.81 80 ILE A O 1
ATOM 625 N N . ALA A 1 81 ? 0.210 3.135 2.146 1.00 90.62 81 ALA A N 1
ATOM 626 C CA . ALA A 1 81 ? -0.717 2.674 3.178 1.00 90.62 81 ALA A CA 1
ATOM 627 C C . ALA A 1 81 ? -0.129 1.500 3.990 1.00 90.62 81 ALA A C 1
ATOM 629 O O . ALA A 1 81 ? -0.138 1.526 5.225 1.00 90.62 81 ALA A O 1
ATOM 630 N N . LEU A 1 82 ? 0.456 0.502 3.313 1.00 89.69 82 LEU A N 1
ATOM 631 C CA . LEU A 1 82 ? 1.115 -0.639 3.958 1.00 89.69 82 LEU A CA 1
ATOM 632 C C . LEU A 1 82 ? 2.323 -0.216 4.802 1.00 89.69 82 LEU A C 1
ATOM 634 O O . LEU A 1 82 ? 2.481 -0.684 5.929 1.00 89.69 82 LEU A O 1
ATOM 638 N N . GLU A 1 83 ? 3.166 0.681 4.291 1.00 89.81 83 GLU A N 1
ATOM 639 C CA . GLU A 1 83 ? 4.350 1.169 5.000 1.00 89.81 83 GLU A CA 1
ATOM 640 C C . GLU A 1 83 ? 3.973 1.928 6.274 1.00 89.81 83 GLU A C 1
ATOM 642 O O . GLU A 1 83 ? 4.595 1.748 7.322 1.00 89.81 83 GLU A O 1
ATOM 647 N N . GLN A 1 84 ? 2.933 2.752 6.221 1.00 89.00 84 GLN A N 1
ATOM 648 C CA . GLN A 1 84 ? 2.482 3.491 7.391 1.00 89.00 84 GLN A CA 1
ATOM 649 C C . GLN A 1 84 ? 1.863 2.573 8.456 1.00 89.00 84 GLN A C 1
ATOM 651 O O . GLN A 1 84 ? 2.090 2.777 9.652 1.00 89.00 84 GLN A O 1
ATOM 656 N N . LEU A 1 85 ? 1.131 1.528 8.047 1.00 88.31 85 LEU A N 1
ATOM 657 C CA . LEU A 1 85 ? 0.658 0.493 8.971 1.00 88.31 85 LEU A CA 1
ATOM 658 C C . LEU A 1 85 ? 1.826 -0.287 9.579 1.00 88.31 85 LEU A C 1
ATOM 660 O O . LEU A 1 85 ? 1.853 -0.485 10.794 1.00 88.31 85 LEU A O 1
ATOM 664 N N . ARG A 1 86 ? 2.830 -0.656 8.774 1.00 87.81 86 ARG A N 1
ATOM 665 C CA . ARG A 1 86 ? 4.060 -1.303 9.254 1.00 87.81 86 ARG A CA 1
ATOM 666 C C . ARG A 1 86 ? 4.777 -0.436 10.291 1.00 87.81 86 ARG A C 1
ATOM 668 O O . ARG A 1 86 ? 5.178 -0.950 11.331 1.00 87.81 86 ARG A O 1
ATOM 675 N N . ARG A 1 87 ? 4.900 0.875 10.052 1.00 88.12 87 ARG A N 1
ATOM 676 C CA . ARG A 1 87 ? 5.499 1.832 11.001 1.00 88.12 87 ARG A CA 1
ATOM 677 C C . ARG A 1 87 ? 4.720 1.925 12.305 1.00 88.12 87 ARG A C 1
ATOM 679 O O . ARG A 1 87 ? 5.330 1.796 13.361 1.00 88.12 87 ARG A O 1
ATOM 686 N N . LEU A 1 88 ? 3.397 2.113 12.250 1.00 88.12 88 LEU A N 1
ATOM 687 C CA . LEU A 1 88 ? 2.552 2.125 13.453 1.00 88.12 88 LEU A CA 1
ATOM 688 C C . LEU A 1 88 ? 2.760 0.844 14.259 1.00 88.12 88 LEU A C 1
ATOM 690 O O . LEU A 1 88 ? 2.986 0.866 15.465 1.00 88.12 88 LEU A O 1
ATOM 694 N N . ARG A 1 89 ? 2.716 -0.283 13.568 1.00 86.06 89 ARG A N 1
ATOM 695 C CA . ARG A 1 89 ? 2.828 -1.590 14.176 1.00 86.06 89 ARG A CA 1
ATOM 696 C C . ARG A 1 89 ? 4.208 -1.828 14.804 1.00 86.06 89 ARG A C 1
ATOM 698 O O . ARG A 1 89 ? 4.283 -2.389 15.893 1.00 86.06 89 ARG A O 1
ATOM 705 N N . ASN A 1 90 ? 5.282 -1.354 14.173 1.00 85.44 90 ASN A N 1
ATOM 706 C CA . ASN A 1 90 ? 6.624 -1.376 14.758 1.00 85.44 90 ASN A CA 1
ATOM 707 C C . ASN A 1 90 ? 6.718 -0.494 16.010 1.00 85.44 90 ASN A C 1
ATOM 709 O O . ASN A 1 90 ? 7.251 -0.954 17.013 1.00 85.44 90 ASN A O 1
ATOM 713 N N . ARG A 1 91 ? 6.135 0.714 15.993 1.00 88.12 91 ARG A N 1
ATOM 714 C CA . ARG A 1 91 ? 6.083 1.596 17.174 1.00 88.12 91 ARG A CA 1
ATOM 715 C C . ARG A 1 91 ? 5.409 0.907 18.357 1.00 88.12 91 ARG A C 1
ATOM 717 O O . ARG A 1 91 ? 5.954 0.902 19.452 1.00 88.12 91 ARG A O 1
ATOM 724 N N . VAL A 1 92 ? 4.258 0.270 18.120 1.00 85.19 92 VAL A N 1
ATOM 725 C CA . VAL A 1 92 ? 3.540 -0.500 19.151 1.00 85.19 92 VAL A CA 1
ATOM 726 C C . VAL A 1 92 ? 4.405 -1.646 19.682 1.00 85.19 92 VAL A C 1
ATOM 728 O O . VAL A 1 92 ? 4.512 -1.817 20.892 1.00 85.19 92 VAL A O 1
ATOM 731 N N . SER A 1 93 ? 5.058 -2.403 18.794 1.00 80.44 93 SER A N 1
ATOM 732 C CA . SER A 1 93 ? 5.908 -3.537 19.182 1.00 80.44 93 SER A CA 1
ATOM 733 C C . SER A 1 93 ? 7.133 -3.129 20.002 1.00 80.44 93 SER A C 1
ATOM 735 O O . SER A 1 93 ? 7.587 -3.915 20.828 1.00 80.44 93 SER A O 1
ATOM 737 N N . HIS A 1 94 ? 7.682 -1.940 19.764 1.00 84.75 94 HIS A N 1
ATOM 738 C CA . HIS A 1 94 ? 8.845 -1.417 20.483 1.00 84.75 94 HIS A CA 1
ATOM 739 C C . HIS A 1 94 ? 8.471 -0.503 21.655 1.00 84.75 94 HIS A C 1
ATOM 741 O O . HIS A 1 94 ? 9.355 0.112 22.241 1.00 84.75 94 HIS A O 1
ATOM 747 N N . GLN A 1 95 ? 7.179 -0.401 21.995 1.00 82.94 95 GLN A N 1
ATOM 748 C CA . GLN A 1 95 ? 6.679 0.500 23.041 1.00 82.94 95 GLN A CA 1
ATOM 749 C C . GLN A 1 95 ? 7.083 1.970 22.817 1.00 82.94 95 GLN A C 1
ATOM 751 O O . GLN A 1 95 ? 7.216 2.752 23.756 1.00 82.94 95 GLN A O 1
ATOM 756 N N . GLU A 1 96 ? 7.256 2.366 21.556 1.00 86.94 96 GLU A N 1
ATOM 757 C CA . GLU A 1 96 ? 7.506 3.753 21.187 1.00 86.94 96 GLU A CA 1
ATOM 758 C C . GLU A 1 96 ? 6.233 4.590 21.397 1.00 86.94 96 GLU A C 1
ATOM 760 O O . GLU A 1 96 ? 5.105 4.100 21.294 1.00 86.94 96 GLU A O 1
ATOM 765 N N . GLN A 1 97 ? 6.394 5.892 21.646 1.00 82.81 97 GLN A N 1
ATOM 766 C CA . GLN A 1 97 ? 5.267 6.812 21.809 1.00 82.81 97 GLN A CA 1
ATOM 767 C C . GLN A 1 97 ? 4.354 6.776 20.575 1.00 82.81 97 GLN A C 1
ATOM 769 O O . GLN A 1 97 ? 4.828 6.935 19.453 1.00 82.81 97 GLN A O 1
ATOM 774 N N . ILE A 1 98 ? 3.039 6.644 20.771 1.00 86.12 98 ILE A N 1
ATOM 775 C CA . ILE A 1 98 ? 2.036 6.631 19.685 1.00 86.12 98 ILE A CA 1
ATOM 776 C C . ILE A 1 98 ? 1.091 7.840 19.691 1.00 86.12 98 ILE A C 1
ATOM 778 O O . ILE A 1 98 ? 0.297 7.985 18.773 1.00 86.12 98 ILE A O 1
ATOM 782 N N . LEU A 1 99 ? 1.205 8.748 20.667 1.00 81.19 99 LEU A N 1
ATOM 783 C CA . LEU A 1 99 ? 0.284 9.887 20.843 1.00 81.19 99 LEU A CA 1
ATOM 784 C C . LEU A 1 99 ? 0.181 10.821 19.623 1.00 81.19 99 LEU A C 1
ATOM 786 O O . LEU A 1 99 ? -0.881 11.396 19.388 1.00 81.19 99 LEU A O 1
ATOM 790 N N . ASN A 1 100 ? 1.271 10.942 18.860 1.00 82.69 100 ASN A N 1
ATOM 791 C CA . ASN A 1 100 ? 1.370 11.792 17.668 1.00 82.69 100 ASN A CA 1
ATOM 792 C C . ASN A 1 100 ? 1.033 11.038 16.370 1.00 82.69 100 ASN A C 1
ATOM 794 O O . ASN A 1 100 ? 1.270 11.551 15.280 1.00 82.69 100 ASN A O 1
ATOM 798 N N . VAL A 1 101 ? 0.562 9.790 16.455 1.00 85.00 101 VAL A N 1
ATOM 799 C CA . VAL A 1 101 ? 0.068 9.060 15.287 1.00 85.00 101 VAL A CA 1
ATOM 800 C C . VAL A 1 101 ? -1.355 9.517 14.997 1.00 85.00 101 VAL A C 1
ATOM 802 O O . VAL A 1 101 ? -2.214 9.491 15.879 1.00 85.00 101 VAL A O 1
ATOM 805 N N . ASP A 1 102 ? -1.636 9.838 13.736 1.00 87.12 102 ASP A N 1
ATOM 806 C CA . ASP A 1 102 ? -3.013 9.979 13.273 1.00 87.12 102 ASP A CA 1
ATOM 807 C C . ASP A 1 102 ? -3.683 8.598 13.176 1.00 87.12 102 ASP A C 1
ATOM 809 O O . ASP A 1 102 ? -3.701 7.935 12.137 1.00 87.12 102 ASP A O 1
ATOM 813 N N . HIS A 1 103 ? -4.211 8.124 14.304 1.00 85.25 103 HIS A N 1
ATOM 814 C CA . HIS A 1 103 ? -4.875 6.826 14.393 1.00 85.25 103 HIS A CA 1
ATOM 815 C C . HIS A 1 103 ? -6.102 6.721 13.483 1.00 85.25 103 HIS A C 1
ATOM 817 O O . HIS A 1 103 ? -6.417 5.622 13.026 1.00 85.25 103 HIS A O 1
ATOM 823 N N . GLN A 1 104 ? -6.779 7.836 13.200 1.00 84.62 104 GLN A N 1
ATOM 824 C CA . GLN A 1 104 ? -7.940 7.854 12.317 1.00 84.62 104 GLN A CA 1
ATOM 825 C C . GLN A 1 104 ? -7.514 7.616 10.868 1.00 84.62 104 GLN A C 1
ATOM 827 O O . GLN A 1 104 ? -8.132 6.817 10.160 1.00 84.62 104 GLN A O 1
ATOM 832 N N . GLU A 1 105 ? -6.429 8.252 10.437 1.00 85.94 105 GLU A N 1
ATOM 833 C CA . GLU A 1 105 ? -5.850 8.029 9.119 1.00 85.94 105 GLU A CA 1
ATOM 834 C C . GLU A 1 105 ? -5.335 6.589 8.971 1.00 85.94 105 GLU A C 1
ATOM 836 O O . GLU A 1 105 ? -5.673 5.918 7.993 1.00 85.94 105 GLU A O 1
ATOM 841 N N . ARG A 1 106 ? -4.618 6.061 9.978 1.00 88.62 106 ARG A N 1
ATOM 842 C CA . ARG A 1 106 ? -4.134 4.665 9.971 1.00 88.62 106 ARG A CA 1
ATOM 843 C C . ARG A 1 106 ? -5.285 3.655 9.909 1.00 88.62 106 ARG A C 1
ATOM 845 O O . ARG A 1 106 ? -5.227 2.707 9.130 1.00 88.62 106 ARG A O 1
ATOM 852 N N . LEU A 1 107 ? -6.345 3.865 10.690 1.00 85.00 107 LEU A N 1
ATOM 853 C CA . LEU A 1 107 ? -7.544 3.022 10.671 1.00 85.00 107 LEU A CA 1
ATOM 854 C C . LEU A 1 107 ? -8.213 3.032 9.295 1.00 85.00 107 LEU A C 1
ATOM 856 O O . LEU A 1 107 ? -8.623 2.000 8.768 1.00 85.00 107 LEU A O 1
ATOM 860 N N . ALA A 1 108 ? -8.308 4.209 8.695 1.00 85.75 108 ALA A N 1
ATOM 861 C CA . ALA A 1 108 ? -8.932 4.355 7.401 1.00 85.75 108 ALA A CA 1
ATOM 862 C C . ALA A 1 108 ? -8.080 3.740 6.274 1.00 85.75 108 ALA A C 1
ATOM 864 O O . ALA A 1 108 ? -8.648 3.226 5.314 1.00 85.75 108 ALA A O 1
ATOM 865 N N . ASP A 1 109 ? -6.749 3.754 6.382 1.00 87.69 109 ASP A N 1
ATOM 866 C CA . ASP A 1 109 ? -5.864 2.998 5.485 1.00 87.69 109 ASP A CA 1
ATOM 867 C C . ASP A 1 109 ? -6.065 1.489 5.628 1.00 87.69 109 ASP A C 1
ATOM 869 O O . ASP A 1 109 ? -6.163 0.785 4.624 1.00 87.69 109 ASP A 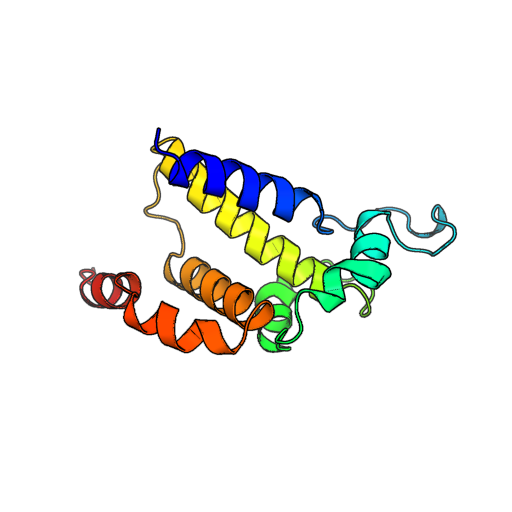O 1
ATOM 873 N N . MET A 1 110 ? -6.224 0.996 6.858 1.00 86.38 110 MET A N 1
ATOM 874 C CA . MET A 1 110 ? -6.545 -0.409 7.110 1.00 86.38 110 MET A CA 1
ATOM 875 C C . MET A 1 110 ? -7.874 -0.812 6.450 1.00 86.38 110 MET A C 1
ATOM 877 O O . MET A 1 110 ? -7.938 -1.846 5.786 1.00 86.38 110 MET A O 1
ATOM 881 N N . TYR A 1 111 ? -8.919 0.014 6.564 1.00 85.25 111 TYR A N 1
ATOM 882 C CA . TYR A 1 111 ? -10.191 -0.241 5.880 1.00 85.25 111 TYR A CA 1
ATOM 883 C C . TYR A 1 111 ? -10.084 -0.194 4.367 1.00 85.25 111 TYR A C 1
ATOM 885 O O . TYR A 1 111 ? -10.666 -1.042 3.694 1.00 85.25 111 TYR A O 1
ATOM 893 N N . ALA A 1 112 ? -9.360 0.786 3.832 1.00 85.69 112 ALA A N 1
ATOM 894 C CA . ALA A 1 112 ? -9.209 0.933 2.396 1.00 85.69 112 ALA A CA 1
ATOM 895 C C . ALA A 1 112 ? -8.444 -0.261 1.799 1.00 85.69 112 ALA A C 1
ATOM 897 O O . ALA A 1 112 ? -8.881 -0.808 0.791 1.00 85.69 112 ALA A O 1
ATOM 898 N N . LEU A 1 113 ? -7.368 -0.718 2.451 1.00 86.94 113 LEU A N 1
ATOM 899 C CA . LEU A 1 113 ? -6.604 -1.897 2.030 1.00 86.94 113 LEU A CA 1
ATOM 900 C C . LEU A 1 113 ? -7.413 -3.189 2.141 1.00 86.94 113 LEU A C 1
ATOM 902 O O . LEU A 1 113 ? -7.411 -3.995 1.214 1.00 86.94 113 LEU A O 1
ATOM 906 N N . ALA A 1 114 ? -8.131 -3.387 3.246 1.00 84.94 114 ALA A N 1
ATOM 907 C CA . ALA A 1 114 ? -8.943 -4.583 3.418 1.00 84.94 114 ALA A CA 1
ATOM 908 C C . ALA A 1 114 ? -10.093 -4.651 2.409 1.00 84.94 114 ALA A C 1
ATOM 910 O O . ALA A 1 114 ? -10.347 -5.712 1.851 1.00 84.94 114 ALA A O 1
ATOM 911 N N . HIS A 1 115 ? -10.743 -3.518 2.128 1.00 84.69 115 HIS A N 1
ATOM 912 C CA . HIS A 1 115 ? -11.744 -3.431 1.067 1.00 84.69 115 HIS A CA 1
ATOM 913 C C . HIS A 1 115 ? -11.143 -3.680 -0.315 1.00 84.69 115 HIS A C 1
ATOM 915 O O . HIS A 1 115 ? -11.766 -4.344 -1.138 1.00 84.69 115 HIS A O 1
ATOM 921 N N . ALA A 1 116 ? -9.933 -3.170 -0.556 1.00 86.62 116 ALA A N 1
ATOM 922 C CA . ALA A 1 116 ? -9.243 -3.365 -1.818 1.00 86.62 116 ALA A CA 1
ATOM 923 C C . ALA A 1 116 ? -8.925 -4.841 -2.082 1.00 86.62 116 ALA A C 1
ATOM 925 O O . ALA A 1 116 ? -9.126 -5.306 -3.199 1.00 86.62 116 ALA A O 1
ATOM 926 N N . LEU A 1 117 ? -8.489 -5.579 -1.058 1.00 85.06 117 LEU A N 1
ATOM 927 C CA . LEU A 1 117 ? -8.233 -7.021 -1.136 1.00 85.06 117 LEU A CA 1
ATOM 928 C C . LEU A 1 117 ? -9.529 -7.843 -1.211 1.00 85.06 117 LEU A C 1
ATOM 930 O O . LEU A 1 117 ? -9.639 -8.772 -2.003 1.00 85.06 117 LEU A O 1
ATOM 934 N N . SER A 1 118 ? -10.506 -7.514 -0.365 1.00 83.50 118 SER A N 1
ATOM 935 C CA . SER A 1 118 ? -11.753 -8.262 -0.207 1.00 83.50 118 SER A CA 1
ATOM 936 C C . SER A 1 118 ? -12.897 -7.305 0.144 1.00 83.50 118 SER A C 1
ATOM 938 O O . SER A 1 118 ? -13.088 -6.947 1.317 1.00 83.50 118 SER A O 1
ATOM 940 N N . PRO A 1 119 ? -13.700 -6.877 -0.849 1.00 78.44 119 PRO A N 1
ATOM 941 C CA . PRO A 1 119 ? -14.776 -5.914 -0.635 1.00 78.44 119 PRO A CA 1
ATOM 942 C C . PRO A 1 119 ? -15.765 -6.321 0.463 1.00 78.44 119 PRO A C 1
ATOM 944 O O . PRO A 1 119 ? -16.265 -5.465 1.200 1.00 78.44 119 PRO A O 1
ATOM 947 N N . GLN A 1 120 ? -16.006 -7.627 0.607 1.00 76.38 120 GLN A N 1
ATOM 948 C CA . GLN A 1 120 ? -16.946 -8.221 1.557 1.00 76.38 120 GLN A CA 1
ATOM 949 C C . GLN A 1 120 ? -16.468 -8.102 3.015 1.00 76.38 120 GLN A C 1
ATOM 951 O O . GLN A 1 120 ? -17.281 -8.093 3.940 1.00 76.38 120 GLN A O 1
ATOM 956 N N . THR A 1 121 ? -15.160 -7.957 3.243 1.00 70.38 121 THR A N 1
ATOM 957 C CA . THR A 1 121 ? -14.564 -7.952 4.589 1.00 70.38 121 THR A CA 1
ATOM 958 C C . THR A 1 121 ? -14.805 -6.636 5.342 1.00 70.38 121 THR A C 1
ATOM 960 O O . THR A 1 121 ? -14.805 -6.615 6.576 1.00 70.38 121 THR A O 1
ATOM 963 N N . LEU A 1 122 ? -15.104 -5.539 4.636 1.00 70.94 122 LEU A N 1
ATOM 964 C CA . LEU A 1 122 ? -15.281 -4.211 5.239 1.00 70.94 122 LEU A CA 1
ATOM 965 C C . LEU A 1 122 ? -16.423 -4.165 6.274 1.00 70.94 122 LEU A C 1
ATOM 967 O O . LEU A 1 122 ? -16.295 -3.517 7.314 1.00 70.94 122 LEU A O 1
ATOM 971 N N . GLY A 1 123 ? -17.530 -4.868 6.015 1.00 67.69 123 GLY A N 1
ATOM 972 C CA . GLY A 1 123 ? -18.674 -4.917 6.932 1.00 67.69 123 GLY A CA 1
ATOM 973 C C . GLY A 1 123 ? -18.355 -5.621 8.254 1.00 67.69 123 GLY A C 1
ATOM 974 O O . GLY A 1 123 ? -18.840 -5.207 9.306 1.00 67.69 123 GLY A O 1
ATOM 975 N N . VAL A 1 124 ? -17.502 -6.647 8.215 1.00 71.56 124 VAL A N 1
ATOM 976 C CA . VAL A 1 124 ? -17.046 -7.374 9.409 1.00 71.56 124 VAL A CA 1
ATOM 977 C C . VAL A 1 124 ? -16.072 -6.516 10.210 1.00 71.56 124 VAL A C 1
ATOM 979 O O . VAL A 1 124 ? -16.235 -6.366 11.418 1.00 71.56 124 VAL A O 1
ATOM 982 N N . MET A 1 125 ? -15.112 -5.876 9.540 1.00 69.81 125 MET A N 1
ATOM 983 C CA . MET A 1 125 ? -14.112 -5.050 10.220 1.00 69.81 125 MET A CA 1
ATOM 984 C C . MET A 1 125 ? -14.726 -3.854 10.943 1.00 69.81 125 MET A C 1
ATOM 986 O O . MET A 1 125 ? -14.364 -3.591 12.086 1.00 69.81 125 MET A O 1
ATOM 990 N N . LYS A 1 126 ? -15.705 -3.174 10.331 1.00 71.25 126 LYS A N 1
ATOM 991 C CA . LYS A 1 126 ? -16.417 -2.066 10.986 1.00 71.25 126 LYS A CA 1
ATOM 992 C C . LYS A 1 126 ? -17.165 -2.501 12.248 1.00 71.25 126 LYS A C 1
ATOM 994 O O . LYS A 1 126 ? -17.246 -1.730 13.194 1.00 71.25 126 LYS A O 1
ATOM 999 N N . LYS A 1 127 ? -17.688 -3.733 12.294 1.00 71.69 127 LYS A N 1
ATOM 1000 C CA . LYS A 1 127 ? -18.352 -4.273 13.496 1.00 71.69 127 LYS A CA 1
ATOM 1001 C C . LYS A 1 127 ? -17.371 -4.539 14.642 1.00 71.69 127 LYS A C 1
ATOM 1003 O O . LYS A 1 127 ? -17.778 -4.522 15.798 1.00 71.69 127 LYS A O 1
ATOM 1008 N N . MET A 1 128 ? -16.097 -4.775 14.332 1.00 70.12 128 MET A N 1
ATOM 1009 C CA . MET A 1 128 ? -15.035 -5.001 15.319 1.00 70.12 128 MET A CA 1
ATOM 1010 C C . MET A 1 128 ? -14.323 -3.704 15.743 1.00 70.12 128 MET A C 1
ATOM 1012 O O . MET A 1 128 ? -13.474 -3.738 16.635 1.00 70.12 128 MET A O 1
ATOM 1016 N N . ASP A 1 129 ? -14.657 -2.565 15.128 1.00 72.06 129 ASP A N 1
ATOM 1017 C CA . ASP A 1 129 ? -13.996 -1.283 15.355 1.00 72.06 129 ASP A CA 1
ATOM 1018 C C . ASP A 1 129 ? -14.274 -0.714 16.747 1.00 72.06 129 ASP A C 1
ATOM 1020 O O . ASP A 1 129 ? -15.375 -0.262 17.066 1.00 72.06 129 ASP A O 1
ATOM 1024 N N . ARG A 1 130 ? -13.235 -0.683 17.580 1.00 72.81 130 ARG A N 1
ATOM 1025 C CA . ARG A 1 130 ? -13.256 0.026 18.864 1.00 72.81 130 ARG A CA 1
ATOM 1026 C C . ARG A 1 130 ? -12.567 1.385 18.792 1.00 72.81 130 ARG A C 1
ATOM 1028 O O . ARG A 1 130 ? -12.794 2.216 19.666 1.00 72.81 130 ARG A O 1
ATOM 1035 N N . VAL A 1 131 ? -11.761 1.632 17.761 1.00 72.19 131 VAL A N 1
ATOM 1036 C CA . VAL A 1 131 ? -10.941 2.840 17.629 1.00 72.19 131 VAL A CA 1
ATOM 1037 C C . VAL A 1 131 ? -11.828 4.057 17.415 1.00 72.19 131 VAL A C 1
ATOM 1039 O O . VAL A 1 131 ? -11.642 5.054 18.105 1.00 72.19 131 VAL A O 1
ATOM 1042 N N . GLN A 1 132 ? -12.840 3.971 16.545 1.00 69.56 132 GLN A N 1
ATOM 1043 C CA . GLN A 1 132 ? -13.806 5.066 16.379 1.00 69.56 132 GLN A CA 1
ATOM 1044 C C . GLN A 1 132 ? -14.505 5.420 17.694 1.00 69.56 132 GLN A C 1
ATOM 1046 O O . GLN A 1 132 ? -14.598 6.593 18.053 1.00 69.56 132 GLN A O 1
ATOM 1051 N N . ARG A 1 133 ? -14.936 4.408 18.454 1.00 71.19 133 ARG A N 1
ATOM 1052 C CA . ARG A 1 133 ? -15.587 4.607 19.754 1.00 71.19 133 ARG A CA 1
ATOM 1053 C C . ARG A 1 133 ? -14.654 5.285 20.759 1.00 71.19 133 ARG A C 1
ATOM 1055 O O . ARG A 1 133 ? -15.077 6.201 21.452 1.00 71.19 133 ARG A O 1
ATOM 1062 N N . THR A 1 134 ? -13.391 4.872 20.821 1.00 74.38 134 THR A N 1
ATOM 1063 C CA . THR A 1 134 ? -12.394 5.477 21.715 1.00 74.38 134 THR A CA 1
ATOM 1064 C C . THR A 1 134 ? -12.014 6.896 21.289 1.00 74.38 134 THR A C 1
ATOM 1066 O O . THR A 1 134 ? -11.879 7.762 22.148 1.00 74.38 134 THR A O 1
ATOM 1069 N N . LEU A 1 135 ? -11.892 7.171 19.985 1.00 72.88 135 LEU A N 1
ATOM 1070 C CA . LEU A 1 135 ? -11.620 8.518 19.471 1.00 72.88 135 LEU A CA 1
ATOM 1071 C C . LEU A 1 135 ? -12.749 9.499 19.810 1.00 72.88 135 LEU A C 1
ATOM 1073 O O . LEU A 1 135 ? -12.468 10.637 20.173 1.00 72.88 135 LEU A O 1
ATOM 1077 N N . LEU A 1 136 ? -14.008 9.054 19.757 1.00 74.94 136 LEU A N 1
ATOM 1078 C CA . LEU A 1 136 ? -15.162 9.862 20.172 1.00 74.94 136 LEU A CA 1
ATOM 1079 C C . LEU A 1 136 ? -15.157 10.194 21.672 1.00 74.94 136 LEU A C 1
ATOM 1081 O O . LEU A 1 136 ? -15.715 11.212 22.067 1.00 74.94 136 LEU A O 1
ATOM 1085 N N . MET A 1 137 ? -14.518 9.364 22.499 1.00 74.31 137 MET A N 1
ATOM 1086 C CA . MET A 1 137 ? -14.378 9.589 23.943 1.00 74.31 137 MET A CA 1
ATOM 1087 C C . MET A 1 137 ? -13.116 10.387 24.309 1.00 74.31 137 MET A C 1
ATOM 1089 O O . MET A 1 137 ? -12.852 10.598 25.492 1.00 74.31 137 MET A O 1
ATOM 1093 N N . ARG A 1 138 ? -12.310 10.822 23.327 1.00 69.62 138 ARG A N 1
ATOM 1094 C CA . ARG A 1 138 ? -11.079 11.572 23.596 1.00 69.62 138 ARG A CA 1
ATOM 1095 C C . ARG A 1 138 ? -11.436 12.963 24.147 1.00 69.62 138 ARG A C 1
ATOM 1097 O O . ARG A 1 138 ? -12.179 13.687 23.479 1.00 69.62 138 ARG A O 1
ATOM 1104 N N . PRO A 1 139 ? -10.908 13.363 25.321 1.00 67.44 139 PRO A N 1
ATOM 1105 C CA . PRO A 1 139 ? -11.144 14.695 25.865 1.00 67.44 139 PRO A CA 1
ATOM 1106 C C . PRO A 1 139 ? -10.686 15.756 24.866 1.00 67.44 139 PRO A C 1
ATOM 1108 O O . PRO A 1 139 ? -9.558 15.704 24.367 1.00 67.44 139 PRO A O 1
ATOM 1111 N N . ARG A 1 140 ? -11.570 16.703 24.551 1.00 69.50 140 ARG A N 1
ATOM 1112 C CA . ARG A 1 140 ? -11.216 17.885 23.767 1.00 69.50 140 ARG A CA 1
ATOM 1113 C C . ARG A 1 140 ? -10.590 18.885 24.727 1.00 69.50 140 ARG A C 1
ATOM 1115 O O . ARG A 1 140 ? -11.298 19.462 25.543 1.00 69.50 140 ARG A O 1
ATOM 1122 N N . PHE A 1 141 ? -9.275 19.047 24.654 1.00 57.62 141 PHE A N 1
ATOM 1123 C CA . PHE A 1 141 ? -8.617 20.171 25.306 1.00 57.62 141 PHE A CA 1
ATOM 1124 C C . PHE A 1 141 ? -8.868 21.399 24.427 1.00 57.62 141 PHE A C 1
ATOM 1126 O O . PHE A 1 141 ? -8.357 21.469 23.309 1.00 57.62 141 PHE A O 1
ATOM 1133 N N . SER A 1 142 ? -9.774 22.261 24.891 1.00 49.06 142 SER A N 1
ATOM 1134 C CA . SER A 1 142 ? -10.033 23.606 24.366 1.00 49.06 142 SER A CA 1
ATOM 1135 C C . SER A 1 142 ? -8.985 24.587 24.861 1.00 49.06 142 SER A C 1
ATOM 1137 O O . SER A 1 142 ? -8.681 24.493 26.073 1.00 49.06 142 SER A O 1
#